Protein AF-A0A0C2GEY5-F1 (afdb_monomer)

Mean predicted aligned error: 4.61 Å

Structure (mmCIF, N/CA/C/O backbone):
data_AF-A0A0C2GEY5-F1
#
_entry.id   AF-A0A0C2GEY5-F1
#
loop_
_atom_site.group_PDB
_atom_site.id
_atom_site.type_symbol
_atom_site.label_atom_id
_atom_site.label_alt_id
_atom_site.label_comp_id
_atom_site.label_asym_id
_atom_site.label_entity_id
_atom_site.label_seq_id
_atom_site.pdbx_PDB_ins_code
_atom_site.Cartn_x
_atom_site.Cartn_y
_atom_site.Cartn_z
_atom_site.occupancy
_atom_site.B_iso_or_equiv
_atom_site.auth_seq_id
_atom_site.auth_comp_id
_atom_site.auth_asym_id
_atom_site.auth_atom_id
_atom_site.pdbx_PDB_model_num
ATOM 1 N N . MET A 1 1 ? -3.275 1.804 27.624 1.00 72.25 1 MET A N 1
ATOM 2 C CA . MET A 1 1 ? -3.022 3.260 27.465 1.00 72.25 1 MET A CA 1
ATOM 3 C C . MET A 1 1 ? -3.606 3.766 26.154 1.00 72.25 1 MET A C 1
ATOM 5 O O . MET A 1 1 ? -4.338 4.738 26.213 1.00 72.25 1 MET A O 1
ATOM 9 N N . ILE A 1 2 ? -3.350 3.097 25.019 1.00 74.69 2 ILE A N 1
ATOM 10 C CA . ILE A 1 2 ? -3.978 3.408 23.719 1.00 74.69 2 ILE A CA 1
ATOM 11 C C . ILE A 1 2 ? -5.510 3.388 23.820 1.00 74.69 2 ILE A C 1
ATOM 13 O O . ILE A 1 2 ? -6.137 4.390 23.510 1.00 74.69 2 ILE A O 1
ATOM 17 N N . GLU A 1 3 ? -6.097 2.320 24.367 1.00 75.56 3 GLU A N 1
ATOM 18 C CA . GLU A 1 3 ? -7.555 2.214 24.578 1.00 75.56 3 GLU A CA 1
ATOM 19 C C . GLU A 1 3 ? -8.139 3.427 25.319 1.00 75.56 3 GLU A C 1
ATOM 21 O O . GLU A 1 3 ? -9.104 4.027 24.870 1.00 75.56 3 GLU A O 1
ATOM 26 N N . LEU A 1 4 ? -7.479 3.870 26.394 1.00 72.00 4 LEU A N 1
ATOM 27 C CA . LEU A 1 4 ? -7.923 5.014 27.193 1.00 72.00 4 LEU A CA 1
ATOM 28 C C . LEU A 1 4 ? -7.870 6.341 26.416 1.00 72.00 4 LEU A C 1
ATOM 30 O O . LEU A 1 4 ? -8.674 7.231 26.675 1.00 72.00 4 LEU A O 1
ATOM 34 N N . LEU A 1 5 ? -6.934 6.498 25.477 1.00 78.81 5 LEU A N 1
ATOM 35 C CA . LEU A 1 5 ? -6.862 7.679 24.609 1.00 78.81 5 LEU A CA 1
ATOM 36 C C . LEU A 1 5 ? -7.959 7.649 23.538 1.00 78.81 5 LEU A C 1
ATOM 38 O O . LEU A 1 5 ? -8.586 8.674 23.275 1.00 78.81 5 LEU A O 1
ATOM 42 N N . LEU A 1 6 ? -8.224 6.469 22.978 1.00 78.19 6 LEU A N 1
ATOM 43 C CA . LEU A 1 6 ? -9.278 6.252 21.991 1.00 78.19 6 LEU A CA 1
ATOM 44 C C . LEU A 1 6 ? -10.676 6.442 22.603 1.00 78.19 6 LEU A C 1
ATOM 46 O O . LEU A 1 6 ? -11.531 7.080 21.995 1.00 78.19 6 LEU A O 1
ATOM 50 N N . ASP A 1 7 ? -10.884 6.015 23.850 1.00 77.00 7 ASP A N 1
ATOM 51 C CA . ASP A 1 7 ? -12.124 6.256 24.605 1.00 77.00 7 ASP A CA 1
ATOM 52 C C . ASP A 1 7 ? -12.401 7.753 24.843 1.00 77.00 7 ASP A C 1
ATOM 54 O O . ASP A 1 7 ? -13.546 8.159 25.047 1.00 77.00 7 ASP A O 1
ATOM 58 N N . ASN A 1 8 ? -11.362 8.594 24.791 1.00 76.81 8 ASN A N 1
ATOM 59 C CA . ASN A 1 8 ? -11.479 10.051 24.878 1.00 76.81 8 ASN A CA 1
ATOM 60 C C . ASN A 1 8 ? -11.643 10.732 23.502 1.00 76.81 8 ASN A C 1
ATOM 62 O O . ASN A 1 8 ? -11.559 11.957 23.427 1.00 76.81 8 ASN A O 1
ATOM 66 N N . ASN A 1 9 ? -11.913 9.971 22.431 1.00 70.50 9 ASN A N 1
ATOM 67 C CA . ASN A 1 9 ? -12.118 10.455 21.057 1.00 70.50 9 ASN A CA 1
ATOM 68 C C . ASN A 1 9 ? -10.970 11.327 20.524 1.00 70.50 9 ASN A C 1
ATOM 70 O O . ASN A 1 9 ? -11.200 12.302 19.805 1.00 70.50 9 ASN A O 1
ATOM 74 N N . ILE A 1 10 ? -9.730 10.999 20.887 1.00 76.31 10 ILE A N 1
ATOM 75 C CA . ILE A 1 10 ? -8.565 11.641 20.276 1.00 76.31 10 ILE A CA 1
ATOM 76 C C . ILE A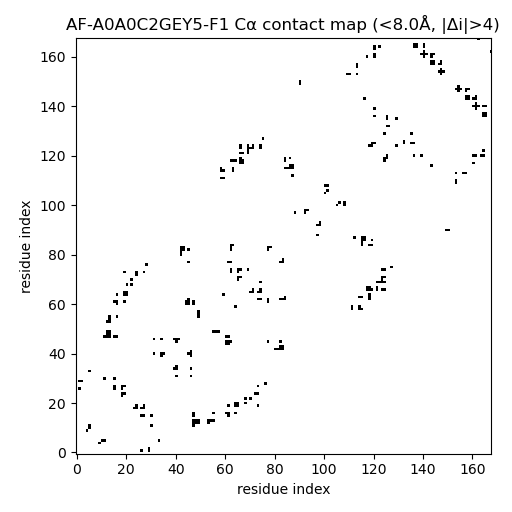 1 10 ? -8.489 11.209 18.809 1.00 76.31 10 ILE A C 1
ATOM 78 O O . ILE A 1 10 ? -8.635 10.028 18.496 1.00 76.31 10 ILE A O 1
ATOM 82 N N . GLU A 1 11 ? -8.265 12.171 17.913 1.00 71.50 11 GLU A N 1
ATOM 83 C CA . GLU A 1 11 ? -8.095 11.892 16.489 1.00 71.50 11 GLU A CA 1
ATOM 84 C C . GLU A 1 11 ? -6.915 10.944 16.266 1.00 71.50 11 GLU A C 1
ATOM 86 O O . GLU A 1 11 ? -5.794 11.195 16.707 1.00 71.50 11 GLU A O 1
ATOM 91 N N . THR A 1 12 ? -7.180 9.841 15.571 1.00 77.75 12 THR A N 1
ATOM 92 C CA . THR A 1 12 ? -6.173 8.831 15.246 1.00 77.75 12 THR A CA 1
ATOM 93 C C . THR A 1 12 ? -5.194 9.321 14.185 1.00 77.75 12 THR A C 1
ATOM 95 O O . THR A 1 12 ? -4.034 8.933 14.238 1.00 77.75 12 THR A O 1
ATOM 98 N N . GLY A 1 13 ? -5.627 10.166 13.239 1.00 82.94 13 GLY A N 1
ATOM 99 C CA . GLY A 1 13 ? -4.776 10.736 12.187 1.00 82.94 13 GLY A CA 1
ATOM 100 C C . GLY A 1 13 ? -3.943 9.677 11.453 1.00 82.94 13 GLY A C 1
ATOM 101 O O . GLY A 1 13 ? -4.486 8.766 10.829 1.00 82.94 13 GLY A O 1
ATOM 102 N N . ASP A 1 14 ? -2.618 9.780 11.571 1.00 88.12 14 ASP A N 1
ATOM 103 C CA . ASP A 1 14 ? -1.621 8.845 11.040 1.00 88.12 14 ASP A CA 1
ATOM 104 C C . ASP A 1 14 ? -1.042 7.879 12.102 1.00 88.12 14 ASP A C 1
ATOM 106 O O . ASP A 1 14 ? -0.086 7.153 11.828 1.00 88.12 14 ASP A O 1
ATOM 110 N N . ALA A 1 15 ? -1.637 7.787 13.301 1.00 90.75 15 ALA A N 1
ATOM 111 C CA . ALA A 1 15 ? -1.180 6.920 14.399 1.00 90.75 15 ALA A CA 1
ATOM 112 C C . ALA A 1 15 ? -1.062 5.440 14.003 1.00 90.75 15 ALA A C 1
ATOM 114 O O . ALA A 1 15 ? -0.138 4.754 14.442 1.00 90.75 15 ALA A O 1
ATOM 115 N N . ILE A 1 16 ? -1.964 4.947 13.147 1.00 93.19 16 ILE A N 1
ATOM 116 C CA . ILE A 1 16 ? -1.897 3.570 12.644 1.00 93.19 16 ILE A CA 1
ATOM 117 C C . ILE A 1 16 ? -0.631 3.335 11.804 1.00 93.19 16 ILE A C 1
ATOM 119 O O . ILE A 1 16 ? -0.037 2.264 11.892 1.00 93.19 16 ILE A O 1
ATOM 123 N N . LEU A 1 17 ? -0.153 4.342 11.060 1.00 94.94 17 LEU A N 1
ATOM 124 C CA . LEU A 1 17 ? 1.097 4.247 10.301 1.00 94.94 17 LEU A CA 1
ATOM 125 C C . LEU A 1 17 ? 2.310 4.190 11.232 1.00 94.94 17 LEU A C 1
ATOM 127 O O . LEU A 1 17 ? 3.223 3.405 10.988 1.00 94.94 17 LEU A O 1
ATOM 131 N N . TYR A 1 18 ? 2.302 4.936 12.340 1.00 94.50 18 TYR A N 1
ATOM 132 C CA . TYR A 1 18 ? 3.344 4.808 13.364 1.00 94.50 18 TYR A CA 1
ATOM 133 C C . TYR A 1 18 ? 3.337 3.425 14.024 1.00 94.50 18 TYR A C 1
ATOM 135 O O . TYR A 1 18 ? 4.396 2.822 14.171 1.00 94.50 18 TYR A O 1
ATOM 143 N N . ALA A 1 19 ? 2.163 2.884 14.363 1.00 95.44 19 ALA A N 1
ATOM 144 C CA . ALA A 1 19 ? 2.052 1.545 14.946 1.00 95.44 19 ALA A CA 1
ATOM 145 C C . ALA A 1 19 ? 2.606 0.454 14.010 1.00 95.44 19 ALA A C 1
ATOM 147 O O . ALA A 1 19 ? 3.334 -0.430 14.459 1.00 95.44 19 ALA A O 1
ATOM 148 N N . ILE A 1 20 ? 2.331 0.555 12.703 1.00 96.81 20 ILE A N 1
ATOM 149 C CA . IL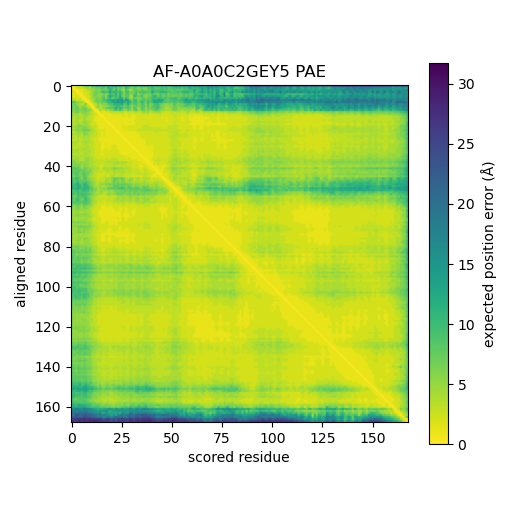E A 1 20 ? 2.914 -0.329 11.680 1.00 96.81 20 ILE A CA 1
ATOM 150 C C . ILE A 1 20 ? 4.425 -0.101 11.553 1.00 96.81 20 ILE A C 1
ATOM 152 O O . ILE A 1 20 ? 5.183 -1.060 11.413 1.00 96.81 20 ILE A O 1
ATOM 156 N N . GLY A 1 21 ? 4.874 1.155 11.611 1.00 96.00 21 GLY A N 1
ATOM 157 C CA . GLY A 1 21 ? 6.289 1.527 11.583 1.00 96.00 21 GLY A CA 1
ATOM 158 C C . GLY A 1 21 ? 7.105 0.872 12.701 1.00 96.00 21 GLY A C 1
ATOM 159 O O . GLY A 1 21 ? 8.224 0.422 12.447 1.00 96.00 21 GLY A O 1
ATOM 160 N N . GLU A 1 22 ? 6.504 0.753 13.885 1.00 96.44 22 GLU A N 1
ATOM 161 C CA . GLU A 1 22 ? 7.046 0.068 15.067 1.00 96.44 22 GLU A CA 1
ATOM 162 C C . GLU A 1 22 ? 6.716 -1.437 15.111 1.00 96.44 22 GLU A C 1
ATOM 164 O O . GLU A 1 22 ? 7.051 -2.115 16.080 1.00 96.44 22 GLU A O 1
ATOM 169 N N . GLU A 1 23 ? 6.058 -1.969 14.076 1.00 95.12 23 GLU A N 1
ATOM 170 C CA . GLU A 1 23 ? 5.691 -3.386 13.934 1.00 95.12 23 GLU A CA 1
ATOM 171 C C . GLU A 1 23 ? 4.846 -3.926 15.107 1.00 95.12 23 GLU A C 1
ATOM 173 O O . GLU A 1 23 ? 4.856 -5.117 15.420 1.00 95.12 23 GLU A O 1
ATOM 178 N N . ASN A 1 24 ? 4.062 -3.047 15.740 1.00 96.94 24 ASN A N 1
ATOM 179 C CA . ASN A 1 24 ? 3.187 -3.386 16.856 1.00 96.94 24 ASN A CA 1
ATOM 180 C C . ASN A 1 24 ? 1.794 -3.799 16.355 1.00 96.94 24 ASN A C 1
ATOM 182 O O . ASN A 1 24 ? 0.893 -2.968 16.225 1.00 96.94 24 ASN A O 1
ATOM 186 N N . VAL A 1 25 ? 1.624 -5.095 16.087 1.00 96.75 25 VAL A N 1
ATOM 187 C CA . VAL A 1 25 ? 0.380 -5.676 15.547 1.00 96.75 25 VAL A CA 1
ATOM 188 C C . VAL A 1 25 ? -0.818 -5.450 16.478 1.00 96.75 25 VAL A C 1
ATOM 190 O O . VAL A 1 25 ? -1.889 -5.079 16.008 1.00 96.75 25 VAL A O 1
ATOM 193 N N . GLU A 1 26 ? -0.633 -5.592 17.794 1.00 95.75 26 GLU A N 1
ATOM 194 C CA . GLU A 1 26 ? -1.699 -5.396 18.789 1.00 95.75 26 GLU A CA 1
ATOM 195 C C . GLU A 1 26 ? -2.227 -3.954 18.760 1.00 95.75 26 GLU A C 1
ATOM 197 O O . GLU A 1 26 ? -3.435 -3.720 18.748 1.00 95.75 26 GLU A O 1
ATOM 202 N N . ALA A 1 27 ? -1.330 -2.967 18.674 1.00 95.12 27 ALA A N 1
ATOM 203 C CA . ALA A 1 27 ? -1.732 -1.570 18.538 1.00 95.12 27 ALA A CA 1
ATOM 204 C C . ALA A 1 27 ? -2.491 -1.317 17.226 1.00 95.12 27 ALA A C 1
ATOM 206 O O . ALA A 1 27 ? -3.473 -0.576 17.231 1.00 95.12 27 ALA A O 1
ATOM 207 N N . VAL A 1 28 ? -2.065 -1.934 16.118 1.00 96.06 28 VAL A N 1
ATOM 208 C CA . VAL A 1 28 ? -2.760 -1.830 14.825 1.00 96.06 28 VAL A CA 1
ATOM 209 C C . VAL A 1 28 ? -4.173 -2.404 14.922 1.00 96.06 28 VAL A C 1
ATOM 211 O O . VAL A 1 28 ? -5.118 -1.742 14.499 1.00 96.06 28 VAL A O 1
ATOM 214 N N . GLU A 1 29 ? -4.336 -3.583 15.519 1.00 95.50 29 GLU A N 1
ATOM 215 C CA . GLU A 1 29 ? -5.639 -4.229 15.695 1.00 95.50 29 GLU A CA 1
ATOM 216 C C . GLU A 1 29 ? -6.585 -3.375 16.554 1.00 95.50 29 GLU A C 1
ATOM 218 O O . GLU A 1 29 ? -7.694 -3.065 16.117 1.00 95.50 29 GLU A O 1
ATOM 223 N N . ILE A 1 30 ? -6.112 -2.875 17.704 1.00 94.50 30 ILE A N 1
ATOM 224 C CA . ILE A 1 30 ? -6.886 -1.979 18.583 1.00 94.50 30 ILE A CA 1
ATOM 225 C C . ILE A 1 30 ? -7.336 -0.713 17.835 1.00 94.50 30 ILE A C 1
ATOM 227 O O . ILE A 1 30 ? -8.481 -0.273 17.981 1.00 94.50 30 ILE A O 1
ATOM 231 N N . ILE A 1 31 ? -6.450 -0.111 17.032 1.00 93.81 31 ILE A N 1
ATOM 232 C CA . ILE A 1 31 ? -6.775 1.101 16.268 1.00 93.81 31 ILE A CA 1
ATOM 233 C C . ILE A 1 31 ? -7.806 0.795 15.172 1.00 93.81 31 ILE A C 1
ATOM 235 O O . ILE A 1 31 ? -8.765 1.554 15.031 1.00 93.81 31 ILE A O 1
ATOM 239 N N . ILE A 1 32 ? -7.663 -0.313 14.433 1.00 93.94 32 ILE A N 1
ATOM 240 C CA . ILE A 1 32 ? -8.640 -0.734 13.412 1.00 93.94 32 ILE A CA 1
ATOM 241 C C . ILE A 1 32 ? -10.016 -0.947 14.048 1.00 93.94 32 ILE A C 1
ATOM 243 O O . ILE A 1 32 ? -11.000 -0.393 13.561 1.00 93.94 32 ILE A O 1
ATOM 247 N N . GLU A 1 33 ? -10.096 -1.689 15.154 1.00 92.50 33 GLU A N 1
ATOM 248 C CA . GLU A 1 33 ? -11.366 -1.930 15.844 1.00 92.50 33 GLU A CA 1
ATOM 249 C C . GLU A 1 33 ? -12.038 -0.632 16.298 1.00 92.50 33 GLU A C 1
ATOM 251 O O . GLU A 1 33 ? -13.262 -0.496 16.226 1.00 92.50 33 GLU A O 1
ATOM 256 N N . HIS A 1 34 ? -11.258 0.330 16.791 1.00 91.44 34 HIS A N 1
ATOM 257 C CA . HIS A 1 34 ? -11.791 1.632 17.168 1.00 91.44 34 HIS A CA 1
ATOM 258 C C . HIS A 1 34 ? -12.319 2.399 15.952 1.00 91.44 34 HIS A C 1
ATOM 260 O O . HIS A 1 34 ? -13.442 2.897 15.999 1.00 91.44 34 HIS A O 1
ATOM 266 N N . LEU A 1 35 ? -11.556 2.445 14.857 1.00 91.56 35 LEU A N 1
ATOM 267 C CA . LEU A 1 35 ? -11.954 3.105 13.611 1.00 91.56 35 LEU A CA 1
ATOM 268 C C . LEU A 1 35 ? -13.237 2.512 13.016 1.00 91.56 35 LEU A C 1
ATOM 270 O O . LEU A 1 35 ? -14.066 3.256 12.497 1.00 91.56 35 LEU A O 1
ATOM 274 N N . GLU A 1 36 ? -13.435 1.197 13.125 1.00 91.94 36 GLU A N 1
ATOM 275 C CA . GLU A 1 36 ? -14.687 0.537 12.739 1.00 91.94 36 GLU A CA 1
ATOM 276 C C . GLU A 1 36 ? -15.855 0.931 13.652 1.00 91.94 36 GLU A C 1
ATOM 278 O O . GLU A 1 36 ? -16.952 1.197 13.164 1.00 91.94 36 GLU A O 1
ATOM 283 N N . LYS A 1 37 ? -15.634 1.022 14.972 1.00 91.62 37 LYS A N 1
ATOM 284 C CA . LYS A 1 37 ? -16.672 1.440 15.937 1.00 91.62 37 LYS A CA 1
ATOM 285 C C . LYS A 1 37 ? -17.180 2.859 15.675 1.00 91.62 37 LYS A C 1
ATOM 287 O O . LYS A 1 37 ? -18.350 3.131 15.939 1.00 91.62 37 LYS A O 1
ATOM 292 N N . ILE A 1 38 ? -16.319 3.747 15.177 1.00 90.56 38 ILE A N 1
ATOM 293 C CA . ILE A 1 38 ? -16.662 5.143 14.864 1.00 90.56 38 ILE A CA 1
ATOM 294 C C . ILE A 1 38 ? -16.961 5.388 13.374 1.00 90.56 38 ILE A C 1
ATOM 296 O O . ILE A 1 38 ? -17.080 6.543 12.977 1.00 90.56 38 ILE A O 1
ATOM 300 N N . ASP A 1 39 ? -17.077 4.328 12.564 1.00 89.56 39 ASP A N 1
ATOM 301 C CA . ASP A 1 39 ? -17.369 4.380 11.119 1.00 89.56 39 ASP A CA 1
ATOM 302 C C . ASP A 1 39 ? -16.382 5.246 10.304 1.00 89.56 39 ASP A C 1
ATOM 304 O O . ASP A 1 39 ? -16.739 5.900 9.326 1.00 89.56 39 ASP A O 1
ATOM 308 N N . LYS A 1 40 ? -15.110 5.267 10.722 1.00 89.50 40 LYS A N 1
ATOM 309 C CA . LYS A 1 40 ? -14.015 5.964 10.022 1.00 89.50 40 LYS A CA 1
ATOM 310 C C . LYS A 1 40 ? -13.093 5.031 9.244 1.00 89.50 40 LYS A C 1
ATOM 312 O O . LYS A 1 40 ? -12.249 5.490 8.475 1.00 89.50 40 LYS A O 1
ATOM 317 N N . PHE A 1 41 ? -13.234 3.720 9.420 1.00 92.06 41 PHE A N 1
ATOM 318 C CA . PHE A 1 41 ? -12.495 2.760 8.613 1.00 92.06 41 PHE A CA 1
ATOM 319 C C . PHE A 1 41 ? -13.159 2.591 7.241 1.00 92.06 41 PHE A C 1
ATOM 321 O O . PHE A 1 41 ? -14.295 2.132 7.144 1.00 92.06 41 PHE A O 1
ATOM 328 N N . ASN A 1 42 ? -12.431 2.892 6.167 1.00 91.25 42 ASN A N 1
ATOM 329 C CA . ASN A 1 42 ? -12.827 2.544 4.802 1.00 91.25 42 ASN A CA 1
ATOM 330 C C . ASN A 1 42 ? -11.673 1.805 4.097 1.00 91.25 42 ASN A C 1
ATOM 332 O O . ASN A 1 42 ? -10.517 2.075 4.414 1.00 91.25 42 ASN A O 1
ATOM 336 N N . PRO A 1 43 ? -11.936 0.887 3.151 1.00 91.00 43 PRO A N 1
ATOM 337 C CA . PRO A 1 43 ? -10.874 0.098 2.520 1.00 91.00 43 PRO A CA 1
ATOM 338 C C . PRO A 1 43 ? -9.870 0.892 1.670 1.00 91.00 43 PRO A C 1
ATOM 340 O O . PRO A 1 43 ? -8.765 0.403 1.448 1.00 91.00 43 PRO A O 1
ATOM 343 N N . GLU A 1 44 ? -10.242 2.081 1.187 1.00 87.75 44 GLU A N 1
ATOM 344 C CA . GLU A 1 44 ? -9.406 2.895 0.296 1.00 87.75 44 GLU A CA 1
ATOM 345 C C . GLU A 1 44 ? -8.299 3.617 1.072 1.00 87.75 44 GLU A C 1
ATOM 347 O O . GLU A 1 44 ? -7.127 3.521 0.715 1.00 87.75 44 GLU A O 1
ATOM 352 N N . THR A 1 45 ? -8.653 4.293 2.168 1.00 89.12 45 THR A N 1
ATOM 353 C CA . THR A 1 45 ? -7.694 5.004 3.032 1.00 89.12 45 THR A CA 1
ATOM 354 C C . THR A 1 45 ? -7.228 4.166 4.219 1.00 89.12 45 THR A C 1
ATOM 356 O O . THR A 1 45 ? -6.251 4.507 4.885 1.00 89.12 45 THR A O 1
ATOM 359 N N . GLN A 1 46 ? -7.934 3.068 4.503 1.00 91.50 46 GLN A N 1
ATOM 360 C CA . GLN A 1 46 ? -7.666 2.124 5.592 1.00 91.50 46 GLN A CA 1
ATOM 361 C C . GLN A 1 46 ? -7.607 2.808 6.961 1.00 91.50 46 GLN A C 1
ATOM 363 O O . GLN A 1 46 ? -6.857 2.406 7.850 1.00 91.50 46 GLN A O 1
ATOM 368 N N . GLY A 1 47 ? -8.417 3.861 7.109 1.00 84.94 47 GLY A N 1
ATOM 369 C CA . GLY A 1 47 ? -8.565 4.618 8.345 1.00 84.94 47 GLY A CA 1
ATOM 370 C C . GLY A 1 47 ? -7.463 5.643 8.614 1.00 84.94 47 GLY A C 1
ATOM 371 O O . GLY A 1 47 ? -7.377 6.145 9.732 1.00 84.94 47 GLY A O 1
ATOM 372 N N . VAL A 1 48 ? -6.639 5.961 7.610 1.00 89.31 48 VAL A N 1
ATOM 373 C CA . VAL A 1 48 ? -5.691 7.079 7.669 1.00 89.31 48 VAL A CA 1
ATOM 374 C C . VAL A 1 48 ? -6.294 8.316 7.021 1.00 89.31 48 VAL A C 1
ATOM 376 O O . VAL A 1 48 ? -6.814 8.263 5.906 1.00 89.31 48 VAL A O 1
ATOM 379 N N . GLU A 1 49 ? -6.149 9.445 7.706 1.00 85.12 49 GLU A N 1
ATOM 380 C CA . GLU A 1 49 ? -6.429 10.779 7.180 1.00 85.12 49 GLU A CA 1
ATOM 381 C C . GLU A 1 49 ? -5.123 11.586 7.218 1.00 85.12 49 GLU A C 1
ATOM 383 O O . GLU A 1 49 ? -4.692 12.043 8.276 1.00 85.12 49 GLU A O 1
ATOM 388 N N . ILE A 1 50 ? -4.461 11.719 6.062 1.00 83.81 50 ILE A N 1
ATOM 389 C CA . ILE A 1 50 ? -3.233 12.515 5.928 1.00 83.81 50 ILE A CA 1
ATOM 390 C C . ILE A 1 50 ? -3.594 13.997 5.820 1.00 83.81 50 ILE A C 1
ATOM 392 O O . ILE A 1 50 ? -4.413 14.388 4.987 1.00 83.81 50 ILE A O 1
ATOM 396 N N . ASN A 1 51 ? -2.950 14.826 6.638 1.00 83.31 51 ASN A N 1
ATOM 397 C CA . ASN A 1 51 ? -3.084 16.279 6.626 1.00 83.31 51 ASN A CA 1
ATOM 398 C C . ASN A 1 51 ? -1.708 16.962 6.519 1.00 83.31 51 ASN A C 1
ATOM 400 O O . ASN A 1 51 ? -0.669 16.312 6.434 1.00 83.31 51 ASN A O 1
ATOM 404 N N . GLU A 1 52 ? -1.691 18.294 6.519 1.00 80.44 52 GLU A N 1
ATOM 405 C CA . GLU A 1 52 ? -0.472 19.109 6.393 1.00 80.44 52 GLU A CA 1
ATOM 406 C C . GLU A 1 52 ? 0.541 18.948 7.545 1.00 80.44 52 GLU A C 1
ATOM 408 O O . GLU A 1 52 ? 1.680 19.403 7.437 1.00 80.44 52 GLU A O 1
ATOM 413 N N . HIS A 1 53 ? 0.146 18.300 8.641 1.00 82.00 53 HIS A N 1
ATOM 414 C CA . HIS A 1 53 ? 0.994 17.992 9.792 1.00 82.00 53 HIS A CA 1
ATOM 415 C C . HIS A 1 53 ? 1.410 16.518 9.860 1.00 82.00 53 HIS A C 1
ATOM 417 O O . HIS A 1 53 ? 2.194 16.155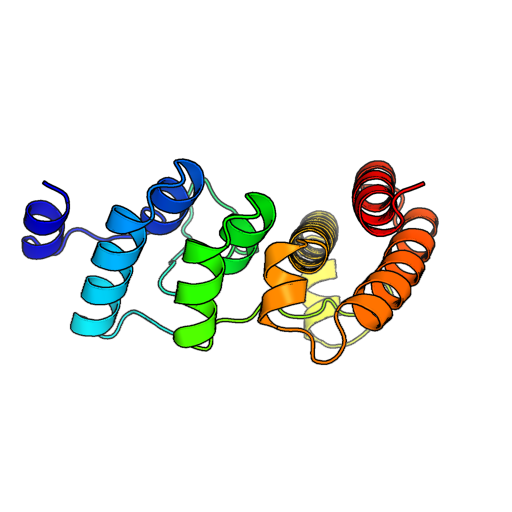 10.739 1.00 82.00 53 HIS A O 1
ATOM 423 N N . SER A 1 54 ? 0.912 15.674 8.956 1.00 86.38 54 SER A N 1
ATOM 424 C CA . SER A 1 54 ? 1.277 14.263 8.901 1.00 86.38 54 SER A CA 1
ATOM 425 C C . SER A 1 54 ? 2.727 14.084 8.462 1.00 86.38 54 SER A C 1
ATOM 427 O O . SER A 1 54 ? 3.224 14.771 7.568 1.00 86.38 54 SER A O 1
ATOM 429 N N . ALA A 1 55 ? 3.412 13.115 9.071 1.00 84.44 55 ALA A N 1
ATOM 430 C CA . ALA A 1 55 ? 4.781 12.772 8.678 1.00 84.44 55 ALA A CA 1
ATOM 431 C C . ALA A 1 55 ? 4.829 11.901 7.412 1.00 84.44 55 ALA A C 1
ATOM 433 O O . ALA A 1 55 ? 5.875 11.785 6.770 1.00 84.44 55 ALA A O 1
ATOM 434 N N . PHE A 1 56 ? 3.703 11.275 7.072 1.00 88.44 56 PHE A N 1
ATOM 435 C CA . PHE A 1 56 ? 3.552 10.394 5.924 1.00 88.44 56 PHE A CA 1
ATOM 436 C C . PHE A 1 56 ? 2.898 11.120 4.753 1.00 88.44 56 PHE A C 1
ATOM 438 O O . PHE A 1 56 ? 2.067 12.009 4.925 1.00 88.44 56 PHE A O 1
ATOM 445 N N . THR A 1 57 ? 3.267 10.712 3.544 1.00 88.44 57 THR A N 1
ATOM 446 C CA . THR A 1 57 ? 2.658 11.210 2.315 1.00 88.44 57 THR A CA 1
ATOM 447 C C . THR A 1 57 ? 1.367 10.439 1.997 1.00 88.44 57 THR A C 1
ATOM 449 O O . THR A 1 57 ? 1.246 9.277 2.389 1.00 88.44 57 THR A O 1
ATOM 452 N N . PRO A 1 58 ? 0.398 11.036 1.273 1.00 86.81 58 PRO A N 1
ATOM 453 C CA . PRO A 1 58 ? -0.896 10.400 0.987 1.00 86.81 58 PRO A CA 1
ATOM 454 C C . PRO A 1 58 ? -0.820 9.058 0.247 1.00 86.81 58 PRO A C 1
ATOM 456 O O . PRO A 1 58 ? -1.750 8.263 0.317 1.00 86.81 58 PRO A O 1
ATOM 459 N N . ASP A 1 59 ? 0.276 8.792 -0.463 1.00 89.75 59 ASP A N 1
ATOM 460 C CA . ASP A 1 59 ? 0.517 7.525 -1.155 1.00 89.75 59 ASP A CA 1
ATOM 461 C C . ASP A 1 59 ? 0.933 6.376 -0.219 1.00 89.75 59 ASP A C 1
ATOM 463 O O . ASP A 1 59 ? 0.922 5.218 -0.633 1.00 89.75 59 ASP A O 1
ATOM 467 N N . MET A 1 60 ? 1.280 6.665 1.037 1.00 93.88 60 MET A N 1
ATOM 468 C CA . MET A 1 60 ? 1.635 5.662 2.040 1.00 93.88 60 MET A CA 1
ATOM 469 C C . MET A 1 60 ? 0.399 5.198 2.809 1.00 93.88 60 MET A C 1
ATOM 471 O O . MET A 1 60 ? 0.171 5.585 3.955 1.00 93.88 60 MET A O 1
ATOM 475 N N . THR A 1 61 ? -0.394 4.328 2.186 1.00 95.00 61 THR A N 1
ATOM 476 C CA . THR A 1 61 ? -1.505 3.670 2.883 1.00 95.00 61 THR A CA 1
ATOM 477 C C . THR A 1 61 ? -0.993 2.634 3.899 1.00 95.00 61 THR A C 1
ATOM 479 O O . THR A 1 61 ? 0.118 2.108 3.750 1.00 95.00 61 THR A O 1
ATOM 482 N N . PRO A 1 62 ? -1.784 2.289 4.931 1.00 96.69 62 PRO A N 1
ATOM 483 C CA . PRO A 1 62 ? -1.423 1.271 5.918 1.00 96.69 62 PRO A CA 1
ATOM 484 C C . PRO A 1 62 ? -0.941 -0.060 5.337 1.00 96.69 62 PRO A C 1
ATOM 486 O O . PRO A 1 62 ? 0.095 -0.566 5.768 1.00 96.69 62 PRO A O 1
ATOM 489 N N . ILE A 1 63 ? -1.614 -0.617 4.324 1.00 97.75 63 ILE A N 1
ATOM 490 C CA . ILE A 1 63 ? -1.163 -1.875 3.705 1.00 97.75 63 ILE A CA 1
ATOM 491 C C . ILE A 1 63 ? 0.116 -1.698 2.885 1.00 97.75 63 ILE A C 1
ATOM 493 O O . ILE A 1 63 ? 0.935 -2.614 2.861 1.00 97.75 63 ILE A O 1
ATOM 497 N N . ILE A 1 64 ? 0.336 -0.529 2.268 1.00 97.75 64 ILE A N 1
ATOM 498 C CA . ILE A 1 64 ? 1.601 -0.219 1.587 1.00 97.75 64 ILE A CA 1
ATOM 499 C C . ILE A 1 64 ? 2.741 -0.206 2.607 1.00 97.75 64 ILE A C 1
ATOM 501 O O . ILE A 1 64 ? 3.755 -0.870 2.394 1.00 97.75 64 ILE A O 1
ATOM 505 N N . LEU A 1 65 ? 2.569 0.474 3.746 1.00 97.38 65 LEU A N 1
ATOM 506 C CA . LEU A 1 65 ? 3.588 0.513 4.796 1.00 97.38 65 LEU A CA 1
ATOM 507 C C . LEU A 1 65 ? 3.816 -0.868 5.435 1.00 97.38 65 LEU A C 1
ATOM 509 O O . LEU A 1 65 ? 4.963 -1.263 5.644 1.00 97.38 65 LEU A O 1
ATOM 513 N N . ALA A 1 66 ? 2.750 -1.629 5.692 1.00 98.12 66 ALA A N 1
ATOM 514 C CA . ALA A 1 66 ? 2.848 -2.987 6.226 1.00 98.12 66 ALA A CA 1
ATOM 515 C C . ALA A 1 66 ? 3.596 -3.925 5.263 1.00 98.12 66 ALA A C 1
ATOM 517 O O . ALA A 1 66 ? 4.439 -4.710 5.696 1.00 98.12 66 ALA A O 1
ATOM 518 N N . ALA A 1 67 ? 3.354 -3.792 3.955 1.00 98.12 67 ALA A N 1
ATOM 519 C CA . ALA A 1 67 ? 4.079 -4.515 2.915 1.00 98.12 67 ALA A CA 1
ATOM 520 C C . ALA A 1 67 ? 5.543 -4.061 2.797 1.00 98.12 67 ALA A C 1
ATOM 522 O O . ALA A 1 67 ? 6.431 -4.892 2.634 1.00 98.12 67 ALA A O 1
ATOM 523 N N . HIS A 1 68 ? 5.846 -2.767 2.959 1.00 97.19 68 HIS A N 1
ATOM 524 C CA . HIS A 1 68 ? 7.237 -2.284 2.997 1.00 97.19 68 HIS A CA 1
ATOM 525 C C . HIS A 1 68 ? 8.039 -2.873 4.159 1.00 97.19 68 HIS A C 1
ATOM 527 O O . HIS A 1 68 ? 9.257 -3.026 4.032 1.00 97.19 68 HIS A O 1
ATOM 533 N N . LYS A 1 69 ? 7.359 -3.172 5.271 1.00 97.50 69 LYS A N 1
ATOM 534 C CA . LYS A 1 69 ? 7.887 -3.878 6.444 1.00 97.50 69 LYS A CA 1
ATOM 535 C C . LYS A 1 69 ? 7.869 -5.401 6.305 1.00 97.50 69 LYS A C 1
ATOM 537 O O . LYS A 1 69 ? 8.426 -6.079 7.156 1.00 97.50 69 LYS A O 1
ATOM 542 N N . ASP A 1 70 ? 7.235 -5.921 5.255 1.00 97.31 70 ASP A N 1
ATOM 543 C CA . ASP A 1 70 ? 6.966 -7.346 5.043 1.00 97.31 70 ASP A CA 1
ATOM 544 C C . ASP A 1 70 ? 6.311 -8.025 6.266 1.00 97.31 70 ASP A C 1
ATOM 546 O O . ASP A 1 70 ? 6.552 -9.193 6.563 1.00 97.31 70 ASP A O 1
ATOM 550 N N . ASN A 1 71 ? 5.475 -7.278 7.001 1.00 98.00 71 ASN A N 1
ATOM 551 C CA . ASN A 1 71 ? 4.811 -7.769 8.205 1.00 98.00 71 ASN A CA 1
ATOM 552 C C . ASN A 1 71 ? 3.529 -8.525 7.829 1.00 98.00 71 ASN A C 1
ATOM 554 O O . ASN A 1 71 ? 2.476 -7.928 7.591 1.00 98.00 71 ASN A O 1
ATOM 558 N N . TYR A 1 72 ? 3.631 -9.854 7.792 1.00 97.69 72 TYR A N 1
ATOM 559 C CA . TYR A 1 72 ? 2.553 -10.761 7.398 1.00 97.69 72 TYR A CA 1
ATOM 560 C C . TYR A 1 72 ? 1.241 -10.545 8.170 1.00 97.69 72 TYR A C 1
ATOM 562 O O . TYR A 1 72 ? 0.169 -10.550 7.563 1.00 97.69 72 TYR A O 1
ATOM 570 N N . GLU A 1 73 ? 1.304 -10.349 9.489 1.00 98.06 73 GLU A N 1
ATOM 571 C CA . GLU A 1 73 ? 0.109 -10.211 10.331 1.00 98.06 73 GLU A CA 1
ATOM 572 C C . GLU A 1 73 ? -0.628 -8.904 10.038 1.00 98.06 73 GLU A C 1
ATOM 574 O O . GLU A 1 73 ? -1.828 -8.928 9.763 1.00 98.06 73 GLU A O 1
ATOM 579 N N . CYS A 1 74 ? 0.094 -7.781 9.975 1.00 97.88 74 CYS A N 1
ATOM 580 C CA . CYS A 1 74 ? -0.485 -6.491 9.598 1.00 97.88 74 CYS A CA 1
ATOM 581 C C . CYS A 1 74 ? -1.086 -6.525 8.186 1.00 97.88 74 CYS A C 1
ATOM 583 O O . CYS A 1 74 ? -2.204 -6.056 7.980 1.00 97.88 74 CYS A O 1
ATOM 585 N N . ILE A 1 75 ? -0.376 -7.099 7.207 1.00 98.38 75 ILE A N 1
ATOM 586 C CA . ILE A 1 75 ? -0.884 -7.216 5.830 1.00 98.38 75 ILE A CA 1
ATOM 587 C C . ILE A 1 75 ? -2.187 -8.018 5.819 1.00 98.38 75 ILE A C 1
ATOM 589 O O . ILE A 1 75 ? -3.166 -7.597 5.201 1.00 98.38 75 ILE A O 1
ATOM 593 N N . LYS A 1 76 ? -2.219 -9.149 6.529 1.00 98.06 76 LYS A N 1
ATOM 594 C CA . LYS A 1 76 ? -3.406 -9.995 6.618 1.00 98.06 76 LYS A CA 1
ATOM 595 C C . LYS A 1 76 ? -4.589 -9.257 7.248 1.00 98.06 76 LYS A C 1
ATOM 597 O O . LYS A 1 76 ? -5.677 -9.320 6.683 1.00 98.06 76 LYS A O 1
ATOM 602 N N . LEU A 1 77 ? -4.375 -8.514 8.340 1.00 97.44 77 LEU A N 1
ATOM 603 C CA . LEU A 1 77 ? -5.419 -7.690 8.963 1.00 97.44 77 LEU A CA 1
ATOM 604 C C . LEU A 1 77 ? -6.062 -6.745 7.940 1.00 97.44 77 LEU A C 1
ATOM 606 O O . LEU A 1 77 ? -7.284 -6.704 7.816 1.00 97.44 77 LEU A O 1
ATOM 610 N N . PHE A 1 78 ? -5.257 -6.027 7.152 1.00 97.44 78 PHE A N 1
ATOM 611 C CA . PHE A 1 78 ? -5.792 -5.107 6.149 1.00 97.44 78 PHE A CA 1
ATOM 612 C C . PHE A 1 78 ? -6.493 -5.814 4.984 1.00 97.44 78 PHE A C 1
ATOM 614 O O . PHE A 1 78 ? -7.531 -5.327 4.530 1.00 97.44 78 PHE A O 1
ATOM 621 N N . LEU A 1 79 ? -5.978 -6.955 4.517 1.00 97.25 79 LEU A N 1
ATOM 622 C CA . LEU A 1 79 ? -6.623 -7.751 3.465 1.00 97.25 79 LEU A CA 1
ATOM 623 C C . LEU A 1 79 ? -7.981 -8.309 3.917 1.00 97.25 79 LEU A C 1
ATOM 625 O O . LEU A 1 79 ? -8.949 -8.240 3.158 1.00 97.25 79 LEU A O 1
ATOM 629 N N . ASP A 1 80 ? -8.088 -8.792 5.159 1.00 96.69 80 ASP A N 1
ATOM 630 C CA . ASP A 1 80 ? -9.346 -9.286 5.740 1.00 96.69 80 ASP A CA 1
ATOM 631 C C . ASP A 1 80 ? -10.409 -8.169 5.811 1.00 96.69 80 ASP A C 1
ATOM 633 O O . ASP A 1 80 ? -11.609 -8.414 5.653 1.00 96.69 80 ASP A O 1
ATOM 637 N N . LYS A 1 81 ? -9.966 -6.912 5.949 1.00 95.50 81 LYS A N 1
ATOM 638 C CA . LYS A 1 81 ? -10.801 -5.701 5.878 1.00 95.50 81 LYS A CA 1
ATOM 639 C C . LYS A 1 81 ? -10.972 -5.138 4.458 1.00 95.50 81 LYS A C 1
ATOM 641 O O . LYS A 1 81 ? -11.453 -4.019 4.293 1.00 95.50 81 LYS A O 1
ATOM 646 N N . LYS A 1 82 ? -10.633 -5.920 3.425 1.00 95.38 82 LYS A N 1
ATOM 647 C CA . LYS A 1 82 ? -10.721 -5.576 1.989 1.00 95.38 82 LYS A CA 1
ATOM 648 C C . LYS A 1 82 ? -9.819 -4.424 1.544 1.00 95.38 82 LYS A C 1
ATOM 650 O O . LYS A 1 82 ? -10.029 -3.879 0.463 1.00 95.38 82 LYS A O 1
ATOM 655 N N . GLY A 1 83 ? -8.832 -4.051 2.351 1.00 95.06 83 GLY A N 1
ATOM 656 C CA . GLY A 1 83 ? -7.788 -3.132 1.927 1.00 95.06 83 GLY A CA 1
ATOM 657 C C . GLY A 1 83 ? -6.959 -3.742 0.801 1.00 95.06 83 GLY A C 1
ATOM 658 O O . GLY A 1 83 ? -6.713 -4.947 0.789 1.00 95.06 83 GLY A O 1
ATOM 659 N N . THR A 1 84 ? -6.519 -2.922 -0.147 1.00 93.81 84 THR A N 1
ATOM 660 C CA . THR A 1 84 ? -5.752 -3.387 -1.312 1.00 93.81 84 THR A CA 1
ATOM 661 C C . THR A 1 84 ? -4.598 -2.451 -1.621 1.00 93.81 84 THR A C 1
ATOM 663 O O . THR A 1 84 ? -4.708 -1.247 -1.404 1.00 93.81 84 THR A O 1
ATOM 666 N N . VAL A 1 85 ? -3.522 -2.985 -2.200 1.00 95.81 85 VAL A N 1
ATOM 667 C CA . VAL A 1 85 ? -2.507 -2.164 -2.871 1.00 95.81 85 VAL A CA 1
ATOM 668 C C . VAL A 1 85 ? -2.929 -2.012 -4.336 1.00 95.81 85 VAL A C 1
ATOM 670 O O . VAL A 1 85 ? -2.989 -3.023 -5.040 1.00 95.81 85 VAL A O 1
ATOM 673 N N . PRO A 1 86 ? -3.251 -0.799 -4.816 1.00 92.50 86 PRO A N 1
ATOM 674 C CA . PRO A 1 86 ? -3.604 -0.609 -6.214 1.00 92.50 86 PRO A CA 1
ATOM 675 C C . PRO A 1 86 ? -2.382 -0.853 -7.102 1.00 92.50 86 PRO A C 1
ATOM 677 O O . PRO A 1 86 ? -1.280 -0.382 -6.810 1.00 92.50 86 PRO A O 1
ATOM 680 N N . HIS A 1 87 ? -2.580 -1.566 -8.211 1.00 94.69 87 HIS A N 1
ATOM 681 C CA . HIS A 1 87 ? -1.534 -1.694 -9.217 1.00 94.69 87 HIS A CA 1
ATOM 682 C C . HIS A 1 87 ? -1.347 -0.350 -9.930 1.00 94.69 87 HIS A C 1
ATOM 684 O O . HIS A 1 87 ? -2.330 0.188 -10.452 1.00 94.69 87 HIS A O 1
ATOM 690 N N . PRO A 1 88 ? -0.128 0.214 -9.988 1.00 95.94 88 PRO A N 1
ATOM 691 C CA . PRO A 1 88 ? 0.075 1.487 -10.662 1.00 95.94 88 PRO A CA 1
ATOM 692 C C . PRO A 1 88 ? -0.221 1.408 -12.158 1.00 95.94 88 PRO A C 1
ATOM 694 O O . PRO A 1 88 ? 0.020 0.383 -12.797 1.00 95.94 88 PRO A O 1
ATOM 697 N N . HIS A 1 89 ? -0.687 2.519 -12.728 1.00 95.25 89 HIS A N 1
ATOM 698 C CA . HIS A 1 89 ?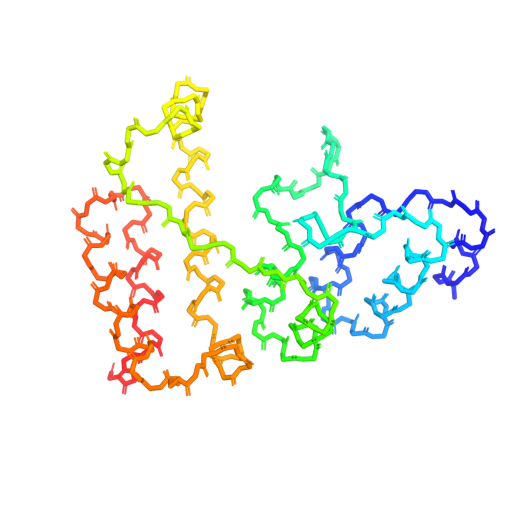 -0.795 2.672 -14.177 1.00 95.25 89 HIS A CA 1
ATOM 699 C C . HIS A 1 89 ? 0.591 2.712 -14.845 1.00 95.25 89 HIS A C 1
ATOM 701 O O . HIS A 1 89 ? 1.589 3.094 -14.222 1.00 95.25 89 HIS A O 1
ATOM 707 N N . ASP A 1 90 ? 0.631 2.377 -16.142 1.00 93.06 90 ASP A N 1
ATOM 708 C CA . ASP A 1 90 ? 1.832 2.517 -16.974 1.00 93.06 90 ASP A CA 1
ATOM 709 C C . ASP A 1 90 ? 2.346 3.969 -16.938 1.00 93.06 90 ASP A C 1
ATOM 711 O O . ASP A 1 90 ? 1.573 4.929 -16.867 1.00 93.06 90 ASP A O 1
ATOM 715 N N . VAL A 1 91 ? 3.669 4.133 -17.002 1.00 92.62 91 VAL A N 1
ATOM 716 C CA . VAL A 1 91 ? 4.355 5.434 -16.951 1.00 92.62 91 VAL A CA 1
ATOM 717 C C . VAL A 1 91 ? 3.825 6.405 -18.015 1.00 92.62 91 VAL A C 1
ATOM 719 O O . VAL A 1 91 ? 3.760 7.612 -17.776 1.00 92.62 91 VAL A O 1
ATOM 722 N N . HIS A 1 92 ? 3.398 5.881 -19.167 1.00 92.50 92 HIS A N 1
ATOM 723 C CA . HIS A 1 92 ? 2.865 6.648 -20.292 1.00 92.50 92 HIS A CA 1
ATOM 724 C C . HIS A 1 92 ? 1.333 6.731 -20.320 1.00 92.50 92 HIS A C 1
ATOM 726 O O . HIS A 1 92 ? 0.763 7.126 -21.337 1.00 92.50 92 HIS A O 1
ATOM 732 N N . CYS A 1 93 ? 0.647 6.369 -19.232 1.00 95.62 93 CYS A N 1
ATOM 733 C CA . CYS A 1 93 ? -0.798 6.531 -19.140 1.00 95.62 93 CYS A CA 1
ATOM 734 C C . CYS A 1 93 ? -1.201 8.005 -19.325 1.00 95.62 93 CYS A C 1
ATOM 736 O O . CYS A 1 93 ? -0.566 8.908 -18.770 1.00 95.62 93 CYS A O 1
ATOM 738 N N . SER A 1 94 ? -2.265 8.215 -20.102 1.00 95.38 94 SER A N 1
ATOM 739 C CA . SER A 1 94 ? -2.873 9.513 -20.418 1.00 95.38 94 SER A CA 1
ATOM 740 C C . SER A 1 94 ? -4.348 9.556 -19.992 1.00 95.38 94 SER A C 1
ATOM 742 O O . SER A 1 94 ? -5.211 10.044 -20.726 1.00 95.38 94 SER A O 1
ATOM 744 N N . CYS A 1 95 ? -4.688 8.892 -18.881 1.00 97.75 95 CYS A N 1
ATOM 745 C CA . CYS A 1 95 ? -6.003 9.071 -18.276 1.00 97.75 95 CYS A CA 1
ATOM 746 C C . CYS A 1 95 ? -6.036 10.403 -17.521 1.00 97.75 95 CYS A C 1
ATOM 748 O O . CYS A 1 95 ? -4.992 10.918 -17.119 1.00 97.75 95 CYS A O 1
ATOM 750 N N . HIS A 1 96 ? -7.242 10.923 -17.289 1.00 97.56 96 HIS A N 1
ATOM 751 C CA . HIS A 1 96 ? -7.428 12.206 -16.616 1.00 97.56 96 HIS A CA 1
ATOM 752 C C . HIS A 1 96 ? -6.679 12.286 -15.277 1.00 97.56 96 HIS A C 1
ATOM 754 O O . HIS A 1 96 ? -5.977 13.264 -15.042 1.00 97.56 96 HIS A O 1
ATOM 760 N N . ASP A 1 97 ? -6.752 11.237 -14.452 1.00 95.31 97 ASP A N 1
ATOM 761 C CA . ASP A 1 97 ? -6.128 11.223 -13.124 1.00 95.31 97 ASP A CA 1
ATOM 762 C C . ASP A 1 97 ? -4.593 11.237 -13.199 1.00 95.31 97 ASP A C 1
ATOM 764 O O . ASP A 1 97 ? -3.935 11.951 -12.445 1.00 95.31 97 ASP A O 1
ATOM 768 N N . CYS A 1 98 ? -4.002 10.479 -14.132 1.00 96.00 98 CYS A N 1
ATOM 769 C CA . CYS A 1 98 ? -2.551 10.466 -14.334 1.00 96.00 98 CYS A CA 1
ATOM 770 C C . CYS A 1 98 ? -2.039 11.784 -14.915 1.00 96.00 98 CYS A C 1
ATOM 772 O O . CYS A 1 98 ? -0.963 12.233 -14.521 1.00 96.00 98 CYS A O 1
ATOM 774 N N . ASP A 1 99 ? -2.783 12.396 -15.837 1.00 96.62 99 ASP A N 1
ATOM 775 C CA . ASP A 1 99 ? -2.405 13.683 -16.416 1.00 96.62 99 ASP A CA 1
ATOM 776 C C . ASP A 1 99 ? -2.524 14.804 -15.374 1.00 96.62 99 ASP A C 1
ATOM 778 O O . ASP A 1 99 ? -1.570 15.559 -15.196 1.00 96.62 99 ASP A O 1
ATOM 782 N N . ALA A 1 100 ? -3.612 14.839 -14.597 1.00 96.94 100 ALA A N 1
ATOM 783 C CA . ALA A 1 100 ? -3.786 15.794 -13.503 1.00 96.94 100 ALA A CA 1
ATOM 784 C C . ALA A 1 100 ? -2.687 15.656 -12.435 1.00 96.94 100 ALA A C 1
ATOM 786 O O . ALA A 1 100 ? -2.066 16.648 -12.058 1.00 96.94 100 ALA A O 1
ATOM 787 N N . ALA A 1 101 ? -2.376 14.430 -11.997 1.00 94.25 101 ALA A N 1
ATOM 788 C CA . ALA A 1 101 ? -1.305 14.192 -11.027 1.00 94.25 101 ALA A CA 1
ATOM 789 C C . ALA A 1 101 ? 0.081 14.582 -11.570 1.00 94.25 101 ALA A C 1
ATOM 791 O O . ALA A 1 101 ? 0.930 15.051 -10.814 1.00 94.25 101 ALA A O 1
ATOM 792 N N . ARG A 1 102 ? 0.321 14.404 -12.878 1.00 94.69 102 ARG A N 1
ATOM 793 C CA . ARG A 1 102 ? 1.582 14.783 -13.532 1.00 94.69 102 ARG A CA 1
ATOM 794 C C . ARG A 1 102 ? 1.731 16.299 -13.657 1.00 94.69 102 ARG A C 1
ATOM 796 O O . ARG A 1 102 ? 2.843 16.796 -13.491 1.00 94.69 102 ARG A O 1
ATOM 803 N N . GLU A 1 103 ? 0.643 17.005 -13.962 1.00 96.19 103 GLU A N 1
ATOM 804 C CA . GLU A 1 103 ? 0.600 18.472 -14.001 1.00 96.19 103 GLU A CA 1
ATOM 805 C C . GLU A 1 103 ? 0.768 19.089 -12.610 1.00 96.19 103 GLU A C 1
ATOM 807 O O . GLU A 1 103 ? 1.424 20.122 -12.482 1.00 96.19 103 GLU A O 1
ATOM 812 N N . GLU A 1 104 ? 0.212 18.451 -11.576 1.00 94.94 104 GLU A N 1
ATOM 813 C CA . GLU A 1 104 ? 0.360 18.896 -10.191 1.00 94.94 104 GLU A CA 1
ATOM 814 C C . GLU A 1 104 ? 1.788 18.669 -9.675 1.00 94.94 104 GLU A C 1
ATOM 816 O O . GLU A 1 104 ? 2.462 19.621 -9.282 1.00 94.94 104 GLU A O 1
ATOM 821 N N . ASP A 1 105 ? 2.260 17.418 -9.678 1.00 94.31 105 ASP A N 1
ATOM 822 C CA . ASP A 1 105 ? 3.608 17.059 -9.240 1.00 94.31 105 ASP A CA 1
ATOM 823 C C . ASP A 1 105 ? 4.045 15.698 -9.812 1.00 94.31 105 ASP A C 1
ATOM 825 O O . ASP A 1 105 ? 3.784 14.621 -9.262 1.00 94.31 105 ASP A O 1
ATOM 829 N N . SER A 1 106 ? 4.781 15.756 -10.924 1.00 93.12 106 SER A N 1
ATOM 830 C CA . SER A 1 106 ? 5.340 14.570 -11.580 1.00 93.12 106 SER A CA 1
ATOM 831 C C . SER A 1 106 ? 6.254 13.722 -10.684 1.00 93.12 106 SER A C 1
ATOM 833 O O . SER A 1 106 ? 6.229 12.495 -10.793 1.00 93.12 106 SER A O 1
ATOM 835 N N . LEU A 1 107 ? 7.025 14.332 -9.774 1.00 93.06 107 LEU A N 1
ATOM 836 C CA . LEU A 1 107 ? 7.942 13.589 -8.910 1.00 93.06 107 LEU A CA 1
ATOM 837 C C . LEU A 1 107 ? 7.168 12.856 -7.814 1.00 93.06 107 LEU A C 1
ATOM 839 O O . LEU A 1 107 ? 7.483 11.704 -7.510 1.00 93.06 107 LEU A O 1
ATOM 843 N N . ARG A 1 108 ? 6.123 13.486 -7.263 1.00 92.50 108 ARG A N 1
ATOM 844 C CA . ARG A 1 108 ? 5.205 12.846 -6.309 1.00 92.50 108 ARG A CA 1
ATOM 845 C C . ARG A 1 108 ? 4.471 11.668 -6.948 1.00 92.50 108 ARG A C 1
ATOM 847 O O . ARG A 1 108 ? 4.361 10.617 -6.320 1.00 92.50 108 ARG A O 1
ATOM 854 N N . LEU A 1 109 ? 4.039 11.797 -8.205 1.00 94.00 109 LEU A N 1
ATOM 855 C CA . LEU A 1 109 ? 3.439 10.691 -8.959 1.00 94.00 109 LEU A CA 1
ATOM 856 C C . LEU A 1 109 ? 4.418 9.517 -9.133 1.00 94.00 109 LEU A C 1
ATOM 858 O O . LEU A 1 109 ? 4.063 8.372 -8.849 1.00 94.00 109 LEU A O 1
ATOM 862 N N . SER A 1 110 ? 5.658 9.783 -9.552 1.00 94.62 110 SER A N 1
ATOM 863 C CA . SER A 1 110 ? 6.690 8.742 -9.665 1.00 94.62 110 SER A CA 1
ATOM 864 C C . SER A 1 110 ? 7.025 8.110 -8.307 1.00 94.62 110 SER A C 1
ATOM 866 O O . SER A 1 110 ? 7.207 6.896 -8.226 1.00 94.62 110 SER A O 1
ATOM 868 N N . ARG A 1 111 ? 7.036 8.899 -7.222 1.00 94.62 111 ARG A N 1
ATOM 869 C CA . ARG A 1 111 ? 7.266 8.410 -5.854 1.00 94.62 111 ARG A CA 1
ATOM 870 C C . ARG A 1 111 ? 6.152 7.472 -5.382 1.00 94.62 111 ARG A C 1
ATOM 872 O O . ARG A 1 111 ? 6.441 6.393 -4.870 1.00 94.62 111 ARG A O 1
ATOM 879 N N . SER A 1 112 ? 4.897 7.851 -5.611 1.00 95.31 112 SER A N 1
ATOM 880 C CA . SER A 1 112 ? 3.734 7.008 -5.321 1.00 95.31 11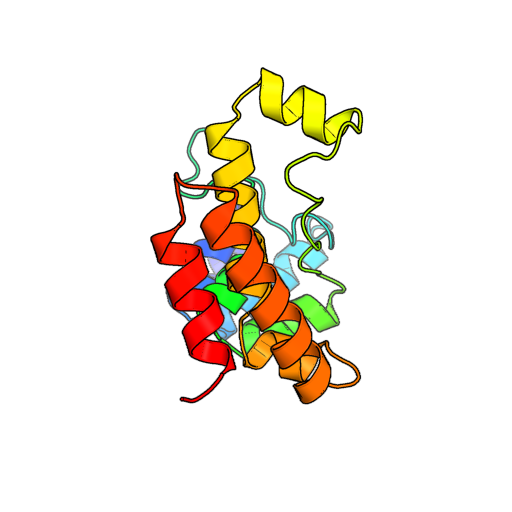2 SER A CA 1
ATOM 881 C C . SER A 1 112 ? 3.802 5.682 -6.085 1.00 95.31 112 SER A C 1
ATOM 883 O O . SER A 1 112 ? 3.591 4.616 -5.502 1.00 95.31 112 SER A O 1
ATOM 885 N N . ARG A 1 113 ? 4.197 5.723 -7.366 1.00 96.00 113 ARG A N 1
ATOM 886 C CA . ARG A 1 113 ? 4.362 4.524 -8.198 1.00 96.00 113 ARG A CA 1
ATOM 887 C C . ARG A 1 113 ? 5.392 3.552 -7.617 1.00 96.00 113 ARG A C 1
ATOM 889 O O . ARG A 1 113 ? 5.070 2.376 -7.453 1.00 96.00 113 ARG A O 1
ATOM 896 N N . ILE A 1 114 ? 6.603 4.013 -7.285 1.00 95.62 114 ILE A N 1
ATOM 897 C CA . ILE A 1 114 ? 7.630 3.125 -6.710 1.00 95.62 114 ILE A C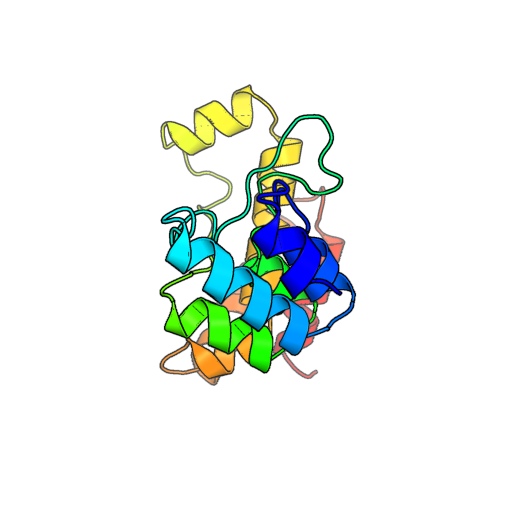A 1
ATOM 898 C C . ILE A 1 114 ? 7.217 2.596 -5.330 1.00 95.62 114 ILE A C 1
ATOM 900 O O . ILE A 1 114 ? 7.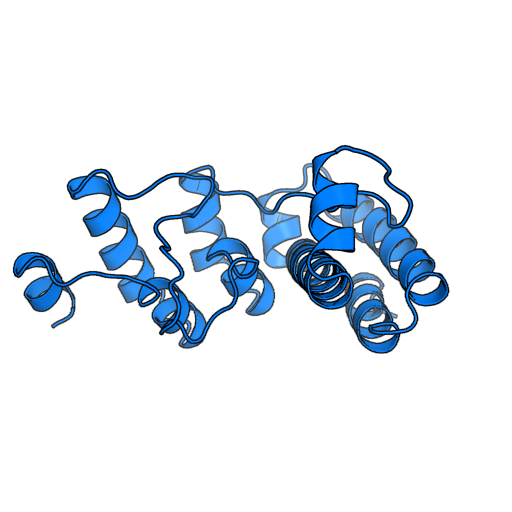460 1.427 -5.034 1.00 95.62 114 ILE A O 1
ATOM 904 N N . ASN A 1 115 ? 6.532 3.398 -4.507 1.00 96.56 115 ASN A N 1
ATOM 905 C CA . ASN A 1 115 ? 6.024 2.950 -3.209 1.00 96.56 115 ASN A CA 1
ATOM 906 C C . ASN A 1 115 ? 4.986 1.828 -3.354 1.00 96.56 115 ASN A C 1
ATOM 908 O O . ASN A 1 115 ? 5.074 0.820 -2.648 1.00 96.56 115 ASN A O 1
ATOM 912 N N . ALA A 1 116 ? 4.059 1.946 -4.304 1.00 97.25 116 ALA A N 1
ATOM 913 C CA . ALA A 1 116 ? 3.109 0.884 -4.613 1.00 97.25 116 ALA A CA 1
ATOM 914 C C . ALA A 1 116 ? 3.814 -0.375 -5.146 1.00 97.25 116 ALA A C 1
ATOM 916 O O . ALA A 1 116 ? 3.568 -1.471 -4.649 1.00 97.25 116 ALA A O 1
ATOM 917 N N . TYR A 1 117 ? 4.757 -0.239 -6.083 1.00 97.06 117 TYR A N 1
ATOM 918 C CA . TYR A 1 117 ? 5.516 -1.382 -6.602 1.00 97.06 117 TYR A CA 1
ATOM 919 C C . TYR A 1 117 ? 6.348 -2.097 -5.539 1.00 97.06 117 TYR A C 1
ATOM 921 O O . TYR A 1 117 ? 6.384 -3.326 -5.509 1.00 97.06 117 TYR A O 1
ATOM 929 N N . ARG A 1 118 ? 6.976 -1.347 -4.632 1.00 96.56 118 ARG A N 1
ATOM 930 C CA . ARG A 1 118 ? 7.689 -1.913 -3.486 1.00 96.56 118 ARG A CA 1
ATOM 931 C C . ARG A 1 118 ? 6.756 -2.709 -2.575 1.00 96.56 118 ARG A C 1
ATOM 933 O O . ARG A 1 118 ? 7.147 -3.763 -2.089 1.00 96.56 118 ARG A O 1
ATOM 940 N N . ALA A 1 119 ? 5.530 -2.233 -2.358 1.00 97.81 119 ALA A N 1
ATOM 941 C CA . ALA A 1 119 ? 4.529 -2.988 -1.614 1.00 97.81 119 ALA A CA 1
ATOM 942 C C . ALA A 1 119 ? 4.107 -4.260 -2.367 1.00 97.81 119 ALA A C 1
ATOM 944 O O . ALA A 1 119 ? 4.109 -5.335 -1.778 1.00 97.81 119 ALA A O 1
ATOM 945 N N . LEU A 1 120 ? 3.827 -4.172 -3.672 1.00 97.31 120 LEU A N 1
ATOM 946 C CA . LEU A 1 120 ? 3.476 -5.327 -4.514 1.00 97.31 120 LEU A CA 1
ATOM 947 C C . LEU A 1 120 ? 4.586 -6.384 -4.585 1.00 97.31 120 LEU A C 1
ATOM 949 O O . LEU A 1 120 ? 4.288 -7.556 -4.795 1.00 97.31 120 LEU A O 1
ATOM 953 N N . ALA A 1 121 ? 5.844 -5.979 -4.398 1.00 96.62 121 ALA A N 1
ATOM 954 C CA . ALA A 1 121 ? 7.002 -6.864 -4.345 1.00 96.62 121 ALA A CA 1
ATOM 955 C C . ALA A 1 121 ? 7.223 -7.528 -2.970 1.00 96.62 121 ALA A C 1
ATOM 957 O O . ALA A 1 121 ? 8.140 -8.334 -2.841 1.00 96.62 121 ALA A O 1
ATOM 958 N N . SER A 1 122 ? 6.415 -7.223 -1.945 1.00 96.81 122 SER A N 1
ATOM 959 C CA . SER A 1 122 ? 6.492 -7.894 -0.639 1.00 96.81 122 SER A CA 1
ATOM 960 C C . SER A 1 122 ? 6.175 -9.388 -0.777 1.00 96.81 122 SER A C 1
ATOM 962 O O . SER A 1 122 ? 5.068 -9.735 -1.201 1.00 96.81 122 SER A O 1
ATOM 964 N N . PRO A 1 123 ? 7.083 -10.291 -0.359 1.00 96.06 123 PRO A N 1
ATOM 965 C CA . PRO A 1 123 ? 6.817 -11.726 -0.359 1.00 96.06 123 PRO A CA 1
ATOM 966 C C . PRO A 1 123 ? 5.568 -12.097 0.442 1.00 96.06 123 PRO A C 1
ATOM 968 O O . PRO A 1 123 ? 4.778 -12.926 -0.013 1.00 96.06 123 PRO A O 1
ATOM 971 N N . SER A 1 124 ? 5.350 -11.461 1.599 1.00 97.06 124 SER A N 1
ATOM 972 C CA . SER A 1 124 ? 4.171 -11.708 2.432 1.00 97.06 124 SER A CA 1
ATOM 973 C C . SER A 1 124 ? 2.881 -11.295 1.729 1.00 97.06 124 SER A C 1
ATOM 975 O O . SER A 1 124 ? 1.923 -12.071 1.711 1.00 97.06 124 SER A O 1
ATOM 977 N N . LEU A 1 125 ? 2.854 -10.116 1.092 1.00 97.62 125 LEU A N 1
ATOM 978 C CA . LEU A 1 125 ? 1.687 -9.666 0.331 1.00 97.62 125 LEU A CA 1
ATOM 979 C C . LEU A 1 125 ? 1.406 -10.588 -0.860 1.00 97.62 125 LEU A C 1
ATOM 981 O O . LEU A 1 125 ? 0.255 -10.977 -1.064 1.00 97.62 125 LEU A O 1
ATOM 985 N N . ILE A 1 126 ? 2.437 -10.977 -1.614 1.00 97.00 126 ILE A N 1
ATOM 986 C CA . ILE A 1 126 ? 2.304 -11.907 -2.742 1.00 97.00 126 ILE A CA 1
ATOM 987 C C . ILE A 1 126 ? 1.723 -13.243 -2.258 1.00 97.00 126 ILE A C 1
ATOM 989 O O . ILE A 1 126 ? 0.749 -13.725 -2.832 1.00 97.00 126 ILE A O 1
ATOM 993 N N . CYS A 1 127 ? 2.258 -13.820 -1.178 1.00 96.62 127 CYS A N 1
ATOM 994 C CA . CYS A 1 127 ? 1.771 -15.090 -0.626 1.00 96.62 127 CYS A CA 1
ATOM 995 C C . CYS A 1 127 ? 0.310 -15.028 -0.162 1.00 96.62 127 CYS A C 1
ATOM 997 O O . CYS A 1 127 ? -0.405 -16.024 -0.263 1.00 96.62 127 CYS A O 1
ATOM 999 N N . LEU A 1 128 ? -0.124 -13.883 0.368 1.00 97.31 128 LEU A N 1
ATOM 1000 C CA . LEU A 1 128 ? -1.479 -13.696 0.887 1.00 97.31 128 LEU A CA 1
ATOM 1001 C C . LEU A 1 128 ? -2.514 -13.380 -0.200 1.00 97.31 128 LEU A C 1
ATOM 1003 O O . LEU A 1 128 ? -3.684 -13.722 -0.034 1.00 97.31 128 LEU A O 1
ATOM 1007 N N . SER A 1 129 ? -2.113 -12.707 -1.282 1.00 96.00 129 SER A N 1
ATOM 1008 C CA . SER A 1 129 ? -3.049 -12.124 -2.256 1.00 96.00 129 SER A CA 1
ATOM 1009 C C . SER A 1 129 ? -2.999 -12.754 -3.651 1.00 96.00 129 SER A C 1
ATOM 1011 O O . SER A 1 129 ? -4.014 -12.761 -4.353 1.00 96.00 129 SER A O 1
ATOM 1013 N N . ALA A 1 130 ? -1.858 -13.305 -4.074 1.00 95.88 130 ALA A N 1
ATOM 1014 C CA . ALA A 1 130 ? -1.709 -13.854 -5.415 1.00 95.88 130 ALA A CA 1
ATOM 1015 C C . ALA A 1 130 ? -2.279 -15.276 -5.508 1.00 95.88 130 ALA A C 1
ATOM 1017 O O . ALA A 1 130 ? -2.000 -16.147 -4.686 1.00 95.88 130 ALA A O 1
ATOM 1018 N N . LYS A 1 131 ? -3.034 -15.546 -6.580 1.00 96.00 131 LYS A N 1
ATOM 1019 C CA . LYS A 1 131 ? -3.528 -16.898 -6.890 1.00 96.00 131 LYS A CA 1
ATOM 1020 C C . LYS A 1 131 ? -2.387 -17.866 -7.226 1.00 96.00 131 LYS A C 1
ATOM 1022 O O . LYS A 1 131 ? -2.454 -19.038 -6.867 1.00 96.00 131 LYS A O 1
ATOM 1027 N N . ASP A 1 132 ? -1.377 -17.369 -7.938 1.00 97.06 132 ASP A N 1
ATOM 1028 C CA . ASP A 1 132 ? -0.124 -18.067 -8.230 1.00 97.06 132 ASP A CA 1
ATOM 1029 C C . ASP A 1 132 ? 1.050 -17.146 -7.843 1.00 97.06 132 ASP A C 1
ATOM 1031 O O . ASP A 1 132 ? 1.472 -16.314 -8.651 1.00 97.06 132 ASP A O 1
ATOM 1035 N N . PRO A 1 133 ? 1.546 -17.246 -6.593 1.00 95.75 133 PRO A N 1
ATOM 1036 C CA . PRO A 1 133 ? 2.642 -16.422 -6.081 1.00 95.75 133 PRO A CA 1
ATOM 1037 C C . PRO A 1 133 ? 3.923 -16.485 -6.915 1.00 95.75 133 PRO A C 1
ATOM 1039 O O . PRO A 1 133 ? 4.625 -15.485 -7.041 1.00 95.75 133 PRO A O 1
ATOM 1042 N N . ILE A 1 134 ? 4.230 -17.651 -7.493 1.00 94.31 134 ILE A N 1
ATOM 1043 C CA . ILE A 1 134 ? 5.470 -17.863 -8.245 1.00 94.31 134 ILE A CA 1
ATOM 1044 C C . ILE A 1 134 ? 5.374 -17.148 -9.588 1.00 94.31 134 ILE A C 1
ATOM 1046 O O . ILE A 1 134 ? 6.262 -16.366 -9.930 1.00 94.31 134 ILE A O 1
ATOM 1050 N N . LEU A 1 135 ? 4.294 -17.388 -10.339 1.00 95.12 135 LEU A N 1
ATOM 1051 C CA . LEU A 1 135 ? 4.079 -16.715 -11.619 1.00 95.12 135 LEU A CA 1
ATOM 1052 C C . LEU A 1 135 ? 4.023 -15.195 -11.434 1.00 95.12 135 LEU A C 1
ATOM 1054 O O . LEU A 1 135 ? 4.719 -14.474 -12.148 1.00 95.12 135 LEU A O 1
ATOM 1058 N N . TYR A 1 136 ? 3.273 -14.728 -10.431 1.00 95.69 136 TYR A N 1
ATOM 1059 C CA . TYR A 1 136 ? 3.150 -13.305 -10.127 1.00 95.69 136 TYR A CA 1
ATOM 1060 C C . TYR A 1 136 ? 4.507 -12.662 -9.814 1.00 95.69 136 TYR A C 1
ATOM 1062 O O . TYR A 1 136 ? 4.835 -11.613 -10.364 1.00 95.69 136 TYR A O 1
ATOM 1070 N N . ALA A 1 137 ? 5.341 -13.306 -8.989 1.00 94.62 137 ALA A N 1
ATOM 1071 C CA . ALA A 1 137 ? 6.674 -12.800 -8.671 1.00 94.62 137 ALA A CA 1
ATOM 1072 C C . ALA A 1 137 ? 7.566 -12.678 -9.919 1.00 94.62 137 ALA A C 1
ATOM 1074 O O . ALA A 1 137 ? 8.301 -11.695 -10.059 1.00 94.62 137 ALA A O 1
ATOM 1075 N N . PHE A 1 138 ? 7.491 -13.635 -10.853 1.00 94.25 138 PHE A N 1
ATOM 1076 C CA . PHE A 1 138 ? 8.222 -13.547 -12.118 1.00 94.25 138 PHE A CA 1
ATOM 1077 C C . PHE A 1 138 ? 7.711 -12.406 -12.999 1.00 94.25 138 PHE A C 1
ATOM 1079 O O . PHE A 1 138 ? 8.521 -11.612 -13.477 1.00 94.25 138 PHE A O 1
ATOM 1086 N N . GLU A 1 139 ? 6.400 -12.304 -13.210 1.00 95.12 139 GLU A N 1
ATOM 1087 C CA . GLU A 1 139 ? 5.791 -11.241 -14.020 1.00 95.12 139 GLU A CA 1
ATOM 1088 C C . GLU A 1 139 ? 6.137 -9.853 -13.466 1.00 95.12 139 GLU A C 1
ATOM 1090 O O . GLU A 1 139 ? 6.647 -9.003 -14.201 1.00 95.12 139 GLU A O 1
ATOM 1095 N N . LEU A 1 140 ? 5.993 -9.669 -12.152 1.00 95.69 140 LEU A N 1
ATOM 1096 C CA . LEU A 1 140 ? 6.350 -8.429 -11.471 1.00 95.69 140 LEU A CA 1
ATOM 1097 C C . LEU A 1 140 ? 7.848 -8.115 -11.606 1.00 95.69 140 LEU A C 1
ATOM 1099 O O . LEU A 1 140 ? 8.230 -6.971 -11.841 1.00 95.69 140 LEU A O 1
ATOM 1103 N N . SER A 1 141 ? 8.723 -9.121 -11.523 1.00 94.06 141 SER A N 1
ATOM 1104 C CA . SER A 1 141 ? 10.168 -8.931 -11.723 1.00 94.06 141 SER A CA 1
ATOM 1105 C C . SER A 1 141 ? 10.503 -8.396 -13.119 1.00 94.06 141 SER A C 1
ATOM 1107 O O . SER A 1 141 ? 11.374 -7.533 -13.268 1.00 94.06 141 SER A O 1
ATOM 1109 N N . TRP A 1 142 ? 9.814 -8.890 -14.152 1.00 93.19 142 TRP A N 1
ATOM 1110 C CA . TRP A 1 142 ? 9.968 -8.394 -15.521 1.00 93.19 142 TRP A CA 1
ATOM 1111 C C . TRP A 1 142 ? 9.500 -6.948 -15.659 1.00 93.19 142 TRP A C 1
ATOM 1113 O O . TRP A 1 142 ? 10.180 -6.141 -16.303 1.00 93.19 142 TRP A O 1
ATOM 1123 N N . GLU A 1 143 ? 8.373 -6.615 -15.038 1.00 94.94 143 GLU A N 1
ATOM 1124 C CA . GLU A 1 143 ? 7.829 -5.263 -15.038 1.00 94.94 143 GLU A CA 1
ATOM 1125 C C . GLU A 1 143 ? 8.761 -4.269 -14.335 1.00 94.94 143 GLU A C 1
ATOM 1127 O O . GLU A 1 143 ? 9.165 -3.278 -14.946 1.00 94.94 143 GLU A O 1
ATOM 1132 N N . LEU A 1 144 ? 9.208 -4.570 -13.111 1.00 94.94 144 LEU A N 1
ATOM 1133 C CA . LEU A 1 144 ? 10.150 -3.734 -12.355 1.00 94.94 144 LEU A CA 1
ATOM 1134 C C . LEU A 1 144 ? 11.466 -3.529 -13.113 1.00 94.94 144 LEU A C 1
ATOM 1136 O O . LEU A 1 144 ? 11.997 -2.416 -13.184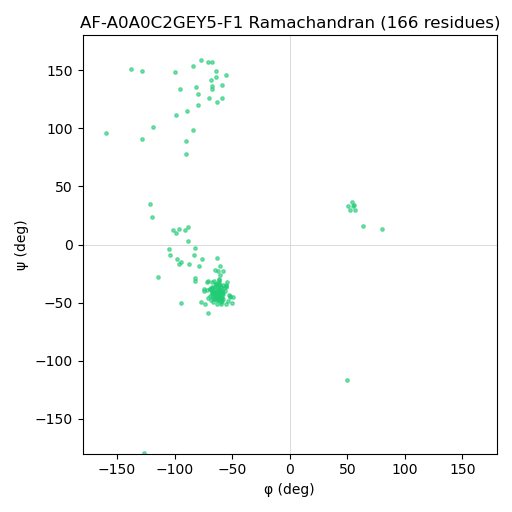 1.00 94.94 144 LEU A O 1
ATOM 1140 N N . ARG A 1 145 ? 11.979 -4.588 -13.754 1.00 93.56 145 ARG A N 1
ATOM 1141 C CA . ARG A 1 145 ? 13.167 -4.487 -14.605 1.00 93.56 145 ARG A CA 1
ATOM 1142 C C . ARG A 1 145 ? 12.938 -3.516 -15.759 1.00 93.56 145 ARG A C 1
ATOM 1144 O O . ARG A 1 145 ? 13.801 -2.672 -15.993 1.00 93.56 145 ARG A O 1
ATOM 1151 N N . ARG A 1 146 ? 11.809 -3.609 -16.472 1.00 93.88 146 ARG A N 1
ATOM 1152 C CA . ARG A 1 146 ? 11.453 -2.675 -17.555 1.00 93.88 146 ARG A CA 1
ATOM 1153 C C . ARG A 1 146 ? 11.352 -1.241 -17.029 1.00 93.88 146 ARG A C 1
ATOM 1155 O O . ARG A 1 146 ? 11.942 -0.350 -17.637 1.00 93.88 146 ARG A O 1
ATOM 1162 N N . LEU A 1 147 ? 10.671 -1.027 -15.904 1.00 94.44 147 LEU A N 1
ATOM 1163 C CA . LEU A 1 147 ? 10.498 0.295 -15.292 1.00 94.44 147 LEU A CA 1
ATOM 1164 C C . LEU A 1 147 ? 11.833 0.949 -14.930 1.00 94.44 147 LEU A C 1
ATOM 1166 O O . LEU A 1 147 ? 12.004 2.136 -15.190 1.00 94.44 147 LEU A O 1
ATOM 1170 N N . SER A 1 148 ? 12.823 0.171 -14.476 1.00 93.94 148 SER A N 1
ATOM 1171 C CA . SER A 1 148 ? 14.170 0.683 -14.178 1.00 93.94 148 SER A CA 1
ATOM 1172 C C . SER A 1 148 ? 14.908 1.300 -15.381 1.00 93.94 148 SER A C 1
ATOM 1174 O O . SER A 1 148 ? 15.888 2.021 -15.198 1.00 93.94 148 SER A O 1
ATOM 1176 N N . TYR A 1 149 ? 14.475 1.007 -16.613 1.00 92.94 149 TYR A N 1
ATOM 1177 C CA . TYR A 1 149 ? 15.009 1.627 -17.831 1.00 92.94 149 TYR A CA 1
ATOM 1178 C C . TYR A 1 149 ? 14.172 2.816 -18.322 1.00 92.94 149 TYR A C 1
ATOM 1180 O O . TYR A 1 149 ? 14.659 3.577 -19.155 1.00 92.94 149 TYR A O 1
ATOM 1188 N N . ILE A 1 150 ? 12.928 2.949 -17.853 1.00 92.81 150 ILE A N 1
ATOM 1189 C CA . ILE A 1 150 ? 11.990 4.000 -18.268 1.00 92.81 150 ILE A CA 1
ATOM 1190 C C . ILE A 1 150 ? 12.070 5.187 -17.305 1.00 92.81 150 ILE A C 1
ATOM 1192 O O . ILE A 1 150 ? 12.245 6.317 -17.750 1.00 92.81 150 ILE A O 1
ATOM 1196 N N . GLU A 1 151 ? 11.977 4.932 -15.999 1.00 90.31 151 GLU A N 1
ATOM 1197 C CA . GLU A 1 151 ? 12.062 5.956 -14.956 1.00 90.31 151 GLU A CA 1
ATOM 1198 C C . GLU A 1 151 ? 13.463 5.986 -14.353 1.00 90.31 151 GLU A C 1
ATOM 1200 O O . GLU A 1 151 ? 13.896 5.053 -13.671 1.00 90.31 151 GLU A O 1
ATOM 1205 N N . ASN A 1 152 ? 14.189 7.070 -14.615 1.00 87.94 152 ASN A N 1
ATOM 1206 C CA . ASN A 1 152 ? 15.578 7.202 -14.184 1.00 87.94 152 ASN A CA 1
ATOM 1207 C C . ASN A 1 152 ? 15.689 7.669 -12.729 1.00 87.94 152 ASN A C 1
ATOM 1209 O O . ASN A 1 152 ? 16.656 7.323 -12.053 1.00 87.94 152 ASN A O 1
ATOM 1213 N N . GLU A 1 153 ? 14.699 8.422 -12.256 1.00 90.56 153 GLU A N 1
ATOM 1214 C CA . GLU A 1 153 ? 14.629 9.078 -10.951 1.00 90.56 153 GLU A CA 1
ATOM 1215 C C . GLU A 1 153 ? 14.740 8.070 -9.804 1.00 90.56 153 GLU A C 1
ATOM 1217 O O . GLU A 1 153 ? 15.463 8.310 -8.842 1.00 90.56 153 GLU A O 1
ATOM 1222 N N . PHE A 1 154 ? 14.083 6.916 -9.952 1.00 92.56 154 PHE A N 1
ATOM 1223 C CA . PHE A 1 154 ? 14.037 5.836 -8.959 1.00 92.56 154 PHE A CA 1
ATOM 1224 C C . PHE A 1 154 ? 14.609 4.524 -9.501 1.00 92.56 154 PHE A C 1
ATOM 1226 O O . PHE A 1 154 ? 14.290 3.433 -9.025 1.00 92.56 154 PHE A O 1
ATOM 1233 N N . ARG A 1 155 ? 15.480 4.609 -10.516 1.00 92.12 155 ARG A N 1
ATOM 1234 C CA . ARG A 1 155 ? 16.062 3.439 -11.181 1.00 92.12 155 ARG A CA 1
ATOM 1235 C C . ARG A 1 155 ? 16.640 2.441 -10.182 1.00 92.12 155 ARG A C 1
ATOM 1237 O O . ARG A 1 155 ? 16.322 1.263 -10.267 1.00 92.12 155 ARG A O 1
ATOM 1244 N N . SER A 1 156 ? 17.467 2.890 -9.238 1.00 92.69 156 SER A N 1
ATOM 1245 C CA . SER A 1 156 ? 18.089 2.014 -8.236 1.00 92.69 156 SER A CA 1
ATOM 1246 C C . SER A 1 156 ? 17.072 1.288 -7.359 1.00 92.69 156 SER A C 1
ATOM 1248 O O . SER A 1 156 ? 17.293 0.134 -7.009 1.00 92.69 156 SER A O 1
ATOM 1250 N N . GLU A 1 157 ? 15.951 1.926 -7.033 1.00 93.75 157 GLU A N 1
ATOM 1251 C CA . GLU A 1 157 ? 14.909 1.326 -6.197 1.00 93.75 157 GLU A CA 1
ATOM 1252 C C . GLU A 1 157 ? 14.173 0.223 -6.951 1.00 93.75 157 GLU A C 1
ATOM 1254 O O . GLU A 1 157 ? 14.087 -0.894 -6.446 1.00 93.75 157 GLU A O 1
ATOM 1259 N N . TYR A 1 158 ? 13.780 0.465 -8.207 1.00 93.12 158 TYR A N 1
ATOM 1260 C CA . TYR A 1 158 ? 13.263 -0.597 -9.076 1.00 93.12 158 TYR A CA 1
ATOM 1261 C C . TYR A 1 158 ? 14.249 -1.765 -9.194 1.00 93.12 158 TYR A C 1
ATOM 1263 O O . TYR A 1 158 ? 13.838 -2.927 -9.230 1.00 93.12 158 TYR A O 1
ATOM 1271 N N . GLN A 1 159 ? 15.554 -1.464 -9.228 1.00 90.81 159 GLN A N 1
ATOM 1272 C CA . GLN A 1 159 ? 16.582 -2.494 -9.318 1.00 90.81 159 GLN A CA 1
ATOM 1273 C C . GLN A 1 159 ? 16.674 -3.377 -8.071 1.00 90.81 159 GLN A C 1
ATOM 1275 O O . GLN A 1 159 ? 16.799 -4.601 -8.168 1.00 90.81 159 GLN A O 1
ATOM 1280 N N . VAL A 1 160 ? 16.582 -2.757 -6.898 1.00 88.56 160 VAL A N 1
ATOM 1281 C CA . VAL A 1 160 ? 16.560 -3.463 -5.618 1.00 88.56 160 VAL A CA 1
ATOM 1282 C C . VAL A 1 160 ? 15.312 -4.336 -5.508 1.00 88.56 160 VAL A C 1
ATOM 1284 O O . VAL A 1 160 ? 15.437 -5.512 -5.168 1.00 88.56 160 VAL A O 1
ATOM 1287 N N . GLU A 1 161 ? 14.131 -3.805 -5.834 1.00 85.88 161 GLU A N 1
ATOM 1288 C CA . GLU A 1 161 ? 12.879 -4.558 -5.705 1.00 85.88 161 GLU A CA 1
ATOM 1289 C C . GLU A 1 161 ? 12.808 -5.748 -6.668 1.00 85.88 161 GLU A C 1
ATOM 1291 O O . GLU A 1 161 ? 12.432 -6.840 -6.244 1.00 85.88 161 GLU A O 1
ATOM 1296 N N . PHE A 1 162 ? 13.256 -5.612 -7.927 1.00 80.38 162 PHE A N 1
ATOM 1297 C CA . PHE A 1 162 ? 13.297 -6.783 -8.815 1.00 80.38 162 PHE A CA 1
ATOM 1298 C C . PHE A 1 162 ? 14.265 -7.852 -8.288 1.00 80.38 162 P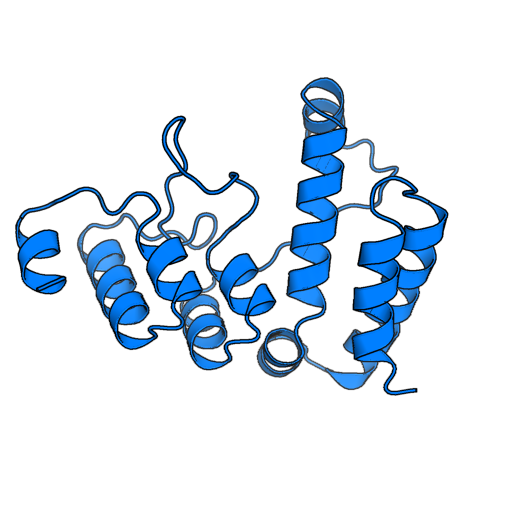HE A C 1
ATOM 1300 O O . PHE A 1 162 ? 14.005 -9.043 -8.440 1.00 80.38 162 PHE A O 1
ATOM 1307 N N . SER A 1 163 ? 15.394 -7.455 -7.685 1.00 76.75 163 SER A N 1
ATOM 1308 C CA . SER A 1 163 ? 16.438 -8.402 -7.265 1.00 76.75 163 SER A CA 1
ATOM 1309 C C . SER A 1 163 ? 15.961 -9.308 -6.127 1.00 76.75 163 SER A C 1
ATOM 1311 O O . SER A 1 163 ? 16.338 -10.478 -6.074 1.00 76.75 163 SER A O 1
ATOM 1313 N N . LYS A 1 164 ? 15.079 -8.803 -5.254 1.00 73.12 164 LYS A N 1
ATOM 1314 C CA . LYS A 1 164 ? 14.478 -9.581 -4.157 1.00 73.12 164 LYS A CA 1
ATOM 1315 C C . LYS A 1 164 ? 13.644 -10.763 -4.656 1.00 73.12 164 LYS A C 1
ATOM 1317 O O . LYS A 1 164 ? 13.628 -11.807 -4.012 1.00 73.12 164 LYS A O 1
ATOM 1322 N N . ASN A 1 165 ? 12.997 -10.616 -5.810 1.00 65.88 165 ASN A N 1
ATOM 1323 C CA . ASN A 1 165 ? 12.035 -11.591 -6.326 1.00 65.88 165 ASN A CA 1
ATOM 1324 C C . ASN A 1 165 ? 12.672 -12.710 -7.169 1.00 65.88 165 ASN A C 1
ATOM 1326 O O . ASN A 1 165 ? 12.040 -13.740 -7.386 1.00 65.88 165 ASN A O 1
ATOM 1330 N N . ILE A 1 166 ? 13.913 -12.538 -7.642 1.00 61.56 166 ILE A N 1
ATOM 1331 C CA . ILE A 1 166 ? 14.566 -13.486 -8.567 1.00 61.56 166 ILE A CA 1
ATOM 1332 C C . ILE A 1 166 ? 15.503 -14.472 -7.839 1.00 61.56 166 ILE A C 1
ATOM 1334 O O . ILE A 1 166 ? 15.892 -15.482 -8.422 1.00 61.56 166 ILE A O 1
ATOM 1338 N N . GLY A 1 167 ? 15.841 -14.239 -6.563 1.00 55.88 167 GLY A N 1
ATOM 1339 C CA . GLY A 1 167 ? 16.616 -15.189 -5.749 1.00 55.88 167 GLY A CA 1
ATOM 1340 C C . GLY A 1 167 ? 17.932 -15.668 -6.386 1.00 55.88 167 GLY A C 1
ATOM 1341 O O . GLY A 1 167 ? 18.333 -16.807 -6.146 1.00 55.88 167 GLY A O 1
ATOM 1342 N N . CYS A 1 168 ? 18.567 -14.835 -7.219 1.00 40.28 168 CYS A N 1
ATOM 1343 C CA . CYS A 1 168 ? 19.858 -15.100 -7.862 1.00 40.28 168 CYS A CA 1
ATOM 1344 C C . CYS A 1 168 ? 20.917 -14.119 -7.360 1.00 40.28 168 CYS A C 1
ATOM 1346 O O . CYS A 1 168 ? 20.626 -12.902 -7.370 1.00 40.28 168 CYS A O 1
#

Sequence (168 aa):
MIELLLDNNIETGDAILYAIGEENVEAVEIIIEHLEKIDKFNPETQGVEINEHSAFTPDMTPIILAAHKDNYECIKLFLDKKGTVPHPHDVHCSCHDCDAAREEDSLRLSRSRINAYRALASPSLICLSAKDPILYAFELSWELRRLSYIENEFRSEYQVEFSKNIGC

Secondary structure (DSSP, 8-state):
-HHHHHTTT---TTHHHHHHHTT-HHHHHHHHHHHHHTT---TTTTT----TT-SS-TT--HHHHHHHTT-HHHHHHHHHTT---PPPPPTT--SHHHHHHHHHHHHHHHHHHHHHHHHHT-HHHHHHH-SSHHHHHHHHHHHHHHHHHH-STTHHHHHHHHHHHH--

Radius of gyration: 16.83 Å; Cα contacts (8 Å, |Δi|>4): 195; chains: 1; bounding box: 37×37×48 Å

pLDDT: mean 91.27, std 8.56, range [40.28, 98.38]

Foldseek 3Di:
DLLVCLVVVDQCACVLLVCLVVVPLVSNVSLLVSCVVVVQADQEQRNHDDDPPDPDDSLDHQLLSNLLVLPLSSNVVSVVVVHDLDQDDDPPDDDPVNVVCCVVPVVVSVVSNLSSLSSQLRLSNLVNPPPDSLVSLVVSLVVLCVVLVVDVPCNVSSVVSSVSSPVD

Nearest PDB structures (foldseek):
  7e4t-assembly1_A  TM=9.390E-01  e=4.502E-11  Homo sapiens
  7dxc-assembly1_B  TM=8.850E-01  e=5.736E-10  Homo sapiens
  6uz8-assembly1_A  TM=9.023E-01  e=1.428E-09  Homo sapiens
  7dxf-assembly1_A  TM=8.969E-01  e=2.097E-09  Homo sapiens
  7dxg-assembly1_A  TM=8.825E-01  e=2.541E-09  Homo sapiens

Organism: NCBI:txid51022

Solvent-accessible surface area (backbone atoms only — not comparable to full-atom values): 9496 Å² total; per-residue (Å²): 109,68,67,64,46,53,77,67,68,55,83,60,44,58,52,59,51,52,27,49,73,70,67,36,56,68,60,35,50,55,50,50,55,49,29,54,76,70,72,55,50,43,43,87,46,60,47,48,56,73,52,98,82,48,94,59,58,85,72,64,34,54,54,36,50,18,18,68,68,49,37,51,68,53,34,47,57,35,46,79,60,63,31,73,79,70,80,71,76,63,95,82,53,80,48,71,69,53,45,52,41,44,73,74,38,49,66,61,49,53,49,40,42,53,49,39,51,47,16,66,62,12,67,44,49,29,66,74,69,44,95,51,43,68,62,48,38,52,54,51,28,54,50,30,53,53,44,34,75,72,43,71,93,54,19,69,57,29,50,52,51,25,50,71,60,65,80,117

InterPro domains:
  IPR002110 Ankyrin repeat [PF00023] (60-83)
  IPR002153 Transient receptor potential channel, canonical [PTHR10117] (1-159)
  IPR013555 Transient receptor ion channel domain [PF08344] (93-155)
  IPR013555 Transient receptor ion channel domain [SM01420] (93-155)
  IPR036770 Ankyrin repeat-containing domain superfamily [G3DSA:1.25.40.20] (1-105)
  IPR036770 Ankyrin repeat-containing domain superfamily [SSF48403] (3-85)